Protein AF-A0A382ZY53-F1 (afdb_monomer)

Foldseek 3Di:
DDDPPPPDPPPDDQDEQELQPVVVFQGQFPVSVVNNLVVPHQEYEFEWDAALVLFIWGDADQFDPQQWPDGDGRNDHHPVRQQQIFRTVNSPPVSGNTGTGTPLVVCVSNQPRHQAYEYEYEDDPDLVSLLVSLVSCVVSVNQQRYEYEYCDVVSQVSNCVSPVRHHYYYD

pLDDT: mean 94.46, std 11.07, range [39.91, 98.88]

Structure (mmCIF, N/CA/C/O backbone):
data_AF-A0A382ZY53-F1
#
_entry.id   AF-A0A382ZY53-F1
#
loop_
_atom_site.group_PDB
_atom_site.id
_atom_site.type_symbol
_atom_site.label_atom_id
_atom_site.label_alt_id
_atom_site.label_comp_id
_atom_site.label_asym_id
_atom_site.label_entity_id
_atom_site.label_seq_id
_atom_site.pdbx_PDB_ins_code
_atom_site.Cartn_x
_atom_site.Cartn_y
_atom_site.Cartn_z
_atom_site.occupancy
_atom_site.B_iso_or_equiv
_atom_site.auth_seq_id
_atom_site.auth_comp_id
_atom_site.auth_asym_id
_atom_site.auth_atom_id
_atom_site.pdbx_PDB_model_num
ATOM 1 N N . MET A 1 1 ? -8.015 -4.273 29.782 1.00 44.03 1 MET A N 1
ATOM 2 C CA . MET A 1 1 ? -8.082 -5.745 29.674 1.00 44.03 1 MET A CA 1
ATOM 3 C C . MET A 1 1 ? -8.615 -6.034 28.279 1.00 44.03 1 MET A C 1
ATOM 5 O O . MET A 1 1 ? -9.762 -5.700 28.025 1.00 44.03 1 MET A O 1
ATOM 9 N N . ILE A 1 2 ? -7.767 -6.473 27.346 1.00 43.59 2 ILE A N 1
ATOM 10 C CA . ILE A 1 2 ? -8.183 -6.743 25.961 1.00 43.59 2 ILE A CA 1
ATOM 11 C C . ILE A 1 2 ? -8.931 -8.075 25.995 1.00 43.59 2 ILE A C 1
ATOM 13 O O . ILE A 1 2 ? -8.339 -9.093 26.350 1.00 43.59 2 ILE A O 1
ATOM 17 N N . GLN A 1 3 ? -10.237 -8.064 25.728 1.00 39.91 3 GLN A N 1
ATOM 18 C CA . GLN A 1 3 ? -10.959 -9.313 25.511 1.00 39.91 3 GLN A CA 1
ATOM 19 C C . GLN A 1 3 ? -10.512 -9.871 24.156 1.00 39.91 3 GLN A C 1
ATOM 21 O O . GLN A 1 3 ? -10.561 -9.131 23.173 1.00 39.91 3 GLN A O 1
ATOM 26 N N . PRO A 1 4 ? -10.047 -11.129 24.082 1.00 50.50 4 PRO A N 1
ATOM 27 C CA . PRO A 1 4 ? -9.757 -11.739 22.797 1.00 50.50 4 PRO A CA 1
ATOM 28 C C . PRO A 1 4 ? -11.052 -11.795 21.988 1.00 50.50 4 PRO A C 1
ATOM 30 O O . PRO A 1 4 ? -12.105 -12.161 22.521 1.00 50.50 4 PRO A O 1
ATOM 33 N N . LEU A 1 5 ? -10.970 -11.420 20.711 1.00 54.88 5 LEU A N 1
ATOM 34 C CA . LEU A 1 5 ? -12.057 -11.629 19.766 1.00 54.88 5 LEU A CA 1
ATOM 35 C C . LEU A 1 5 ? -12.346 -13.138 19.749 1.00 54.88 5 LEU A C 1
ATOM 37 O O . LEU A 1 5 ? -11.478 -13.937 19.393 1.00 54.88 5 LEU A O 1
ATOM 41 N N . LYS A 1 6 ? -13.532 -13.554 20.199 1.00 51.75 6 LYS A N 1
ATOM 42 C CA . LYS A 1 6 ? -13.998 -14.921 19.965 1.00 51.75 6 LYS A CA 1
ATOM 43 C C . LYS A 1 6 ? -14.456 -14.965 18.515 1.00 51.75 6 LYS A C 1
ATOM 45 O O . LYS A 1 6 ? -15.581 -14.569 18.245 1.00 51.75 6 LYS A O 1
ATOM 50 N N . ALA A 1 7 ? -13.576 -15.380 17.608 1.00 55.59 7 ALA A N 1
ATOM 51 C CA . ALA A 1 7 ? -13.991 -15.712 16.253 1.00 55.59 7 ALA A CA 1
ATOM 52 C C . ALA A 1 7 ? -14.990 -16.874 16.346 1.00 55.59 7 ALA A C 1
ATOM 54 O O . ALA A 1 7 ? -14.652 -17.947 16.860 1.00 55.59 7 ALA A O 1
ATOM 55 N N . ASP A 1 8 ? -16.231 -16.631 15.939 1.00 58.62 8 ASP A N 1
ATOM 56 C CA . ASP A 1 8 ? -17.213 -17.684 15.756 1.00 58.62 8 ASP A CA 1
ATOM 57 C C . ASP A 1 8 ? -16.864 -18.380 14.438 1.00 58.62 8 ASP A C 1
ATOM 59 O O . ASP A 1 8 ? -16.802 -17.751 13.390 1.00 58.62 8 ASP A O 1
ATOM 63 N N . LEU A 1 9 ? -16.590 -19.685 14.468 1.00 60.81 9 LEU A N 1
ATOM 64 C CA . LEU A 1 9 ? -16.254 -20.443 13.254 1.00 60.81 9 LEU A CA 1
ATOM 65 C C . LEU A 1 9 ? -17.452 -20.595 12.293 1.00 60.81 9 LEU A C 1
ATOM 67 O O . LEU A 1 9 ? -17.307 -21.216 11.241 1.00 60.81 9 LEU A O 1
ATOM 71 N N . SER A 1 10 ? -18.631 -20.084 12.666 1.00 68.25 10 SER A N 1
ATOM 72 C CA . SER A 1 10 ? -19.779 -19.914 11.774 1.00 68.25 10 SER A CA 1
ATOM 73 C C . SER A 1 10 ? -19.796 -18.576 11.029 1.00 68.25 10 SER A C 1
ATOM 75 O O . SER A 1 10 ? -20.577 -18.441 10.082 1.00 68.25 10 SER A O 1
ATOM 77 N N . ASP A 1 11 ? -18.924 -17.627 11.392 1.00 70.88 11 ASP A N 1
ATOM 78 C CA . ASP A 1 11 ? -18.711 -16.423 10.597 1.00 70.88 11 ASP A CA 1
ATOM 79 C C . ASP A 1 11 ? -18.166 -16.827 9.215 1.00 70.88 11 ASP A C 1
ATOM 81 O O . ASP A 1 11 ? -17.318 -17.725 9.108 1.00 70.88 11 ASP A O 1
ATOM 85 N N . PRO A 1 12 ? -18.660 -16.214 8.127 1.00 76.88 12 PRO A N 1
ATOM 86 C CA . PRO A 1 12 ? -18.160 -16.510 6.796 1.00 76.88 12 PRO A CA 1
ATOM 87 C C . PRO A 1 12 ? -16.653 -16.241 6.735 1.00 76.88 12 PRO A C 1
ATOM 89 O O . PRO A 1 12 ? -16.178 -15.195 7.171 1.00 76.88 12 PRO A O 1
ATOM 92 N N . ILE A 1 13 ? -15.906 -17.199 6.181 1.00 87.94 13 ILE A N 1
ATOM 93 C CA . ILE A 1 13 ? -14.467 -17.050 5.963 1.00 87.94 13 ILE A CA 1
ATOM 94 C C . ILE A 1 13 ? -14.255 -15.879 5.009 1.00 87.94 13 ILE A C 1
ATOM 96 O O . ILE A 1 13 ? -14.734 -15.897 3.873 1.00 87.94 13 ILE A O 1
ATOM 100 N N . GLU A 1 14 ? -13.510 -14.881 5.467 1.00 91.50 14 GLU A N 1
ATOM 101 C CA . GLU A 1 14 ? -13.087 -13.785 4.614 1.00 91.50 14 GLU A CA 1
ATOM 102 C C . GLU A 1 14 ? -11.998 -14.266 3.649 1.00 91.50 14 GLU A C 1
ATOM 104 O O . GLU A 1 14 ? -10.988 -14.849 4.048 1.00 91.50 14 GLU A O 1
ATOM 109 N N . VAL A 1 15 ? -12.214 -14.023 2.357 1.00 95.00 15 VAL A N 1
ATOM 110 C CA . VAL A 1 15 ? -11.226 -14.276 1.307 1.00 95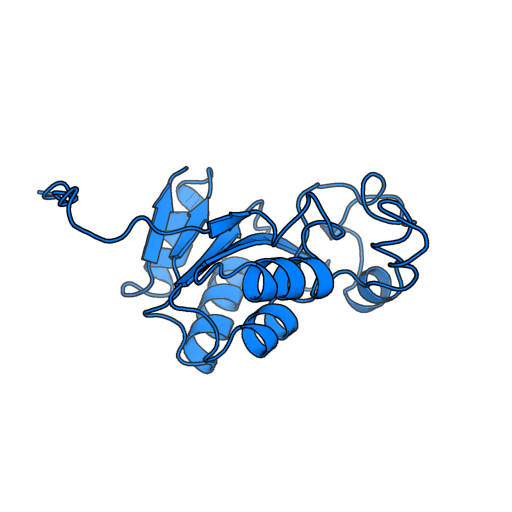.00 15 VAL A CA 1
ATOM 111 C C . VAL A 1 15 ? -10.626 -12.940 0.901 1.00 95.00 15 VAL A C 1
ATOM 113 O O . VAL A 1 15 ? -11.314 -12.092 0.327 1.00 95.00 15 VAL A O 1
ATOM 116 N N . ILE A 1 16 ? -9.339 -12.777 1.200 1.00 98.12 16 ILE A N 1
ATOM 117 C CA . ILE A 1 16 ? -8.587 -11.548 0.961 1.00 98.12 16 ILE A CA 1
ATOM 118 C C . ILE A 1 16 ? -7.721 -11.728 -0.287 1.00 98.12 16 ILE A C 1
ATOM 120 O O . ILE A 1 16 ? -6.896 -12.643 -0.356 1.00 98.12 16 ILE A O 1
ATOM 124 N N . GLY A 1 17 ? -7.883 -10.844 -1.269 1.00 98.31 17 GLY A N 1
ATOM 125 C CA . GLY A 1 17 ? -6.972 -10.749 -2.405 1.00 98.31 17 GLY A CA 1
ATOM 126 C C . GLY A 1 17 ? -5.628 -10.154 -1.984 1.00 98.31 17 GLY A C 1
ATOM 127 O O . GLY A 1 17 ? -5.496 -8.934 -1.964 1.00 98.31 17 GLY A O 1
ATOM 128 N N . HIS A 1 18 ? -4.651 -10.996 -1.634 1.00 98.56 18 HIS A N 1
ATOM 129 C CA . HIS A 1 18 ? -3.291 -10.583 -1.257 1.00 98.56 18 HIS A CA 1
ATOM 130 C C . HIS A 1 18 ? -2.552 -9.959 -2.444 1.00 98.56 18 HIS A C 1
ATOM 132 O O . HIS A 1 18 ? -2.300 -10.642 -3.437 1.00 98.56 18 HIS A O 1
ATOM 138 N N . ARG A 1 19 ? -2.206 -8.672 -2.341 1.00 98.62 19 ARG A N 1
ATOM 139 C CA . ARG A 1 19 ? -1.711 -7.814 -3.435 1.00 98.62 19 ARG A CA 1
ATOM 140 C C . ARG A 1 19 ? -2.637 -7.805 -4.654 1.00 98.62 19 ARG A C 1
ATOM 142 O O . ARG A 1 19 ? -2.170 -7.705 -5.798 1.00 98.62 19 ARG A O 1
ATOM 149 N N . GLY A 1 20 ? -3.941 -7.962 -4.420 1.00 98.62 20 GLY A N 1
ATOM 150 C CA . GLY A 1 20 ? -4.936 -8.310 -5.434 1.00 98.62 20 GLY A CA 1
ATOM 151 C C . GLY A 1 20 ? -4.971 -9.818 -5.718 1.00 98.62 20 GLY A C 1
ATOM 152 O O . GLY A 1 20 ? -5.241 -10.615 -4.825 1.00 98.62 20 GLY A O 1
ATOM 153 N N . TYR A 1 21 ? -4.747 -10.231 -6.966 1.00 98.44 21 TYR A N 1
ATOM 154 C CA . TYR A 1 21 ? -4.675 -11.633 -7.375 1.00 98.44 21 TYR A CA 1
ATOM 155 C C . TYR A 1 21 ? -3.390 -11.934 -8.178 1.00 98.44 21 TYR A C 1
ATOM 157 O O . TYR A 1 21 ? -3.434 -12.161 -9.392 1.00 98.44 21 TYR A O 1
ATOM 165 N N . PRO A 1 22 ? -2.230 -12.019 -7.497 1.00 97.50 22 PRO A N 1
ATOM 166 C CA . PRO A 1 22 ? -0.907 -12.104 -8.117 1.00 97.50 22 PRO A CA 1
ATOM 167 C C . PRO A 1 22 ? -0.648 -13.410 -8.876 1.00 97.50 22 PRO A C 1
ATOM 169 O O . PRO A 1 22 ? 0.367 -13.546 -9.547 1.00 97.50 22 PRO A O 1
ATOM 172 N N . ALA A 1 23 ? -1.544 -14.395 -8.773 1.00 97.69 23 ALA A N 1
ATOM 173 C CA . ALA A 1 23 ? -1.453 -15.616 -9.565 1.00 97.69 23 ALA A CA 1
ATOM 174 C C . ALA A 1 23 ? -1.871 -15.407 -11.032 1.00 97.69 23 ALA A C 1
ATOM 176 O O . ALA A 1 23 ? -1.522 -16.236 -11.869 1.00 97.69 23 ALA A O 1
ATOM 177 N N . ILE A 1 24 ? -2.630 -14.345 -11.342 1.00 97.94 24 ILE A N 1
ATOM 178 C CA . ILE A 1 24 ? -3.183 -14.107 -12.689 1.00 97.94 24 ILE A CA 1
ATOM 179 C C . ILE A 1 24 ? -2.973 -12.685 -13.227 1.00 97.94 24 ILE A C 1
ATOM 181 O O . ILE A 1 24 ? -3.207 -12.457 -14.410 1.00 97.94 24 ILE A O 1
ATOM 185 N N . ALA A 1 25 ? -2.532 -11.744 -12.394 1.00 98.69 25 ALA A N 1
ATOM 186 C CA . ALA A 1 25 ? -2.253 -10.360 -12.768 1.00 98.69 25 ALA A CA 1
ATOM 187 C C . ALA A 1 25 ? -1.049 -9.822 -11.965 1.00 98.69 25 ALA A C 1
ATOM 189 O O . ALA A 1 25 ? -0.763 -10.351 -10.891 1.00 98.69 25 ALA A O 1
ATOM 190 N N . PRO A 1 26 ? -0.330 -8.790 -12.445 1.00 98.81 26 PRO A N 1
ATOM 191 C CA . PRO A 1 26 ? 0.853 -8.262 -11.763 1.00 98.81 26 PRO A CA 1
ATOM 192 C C . PRO A 1 26 ? 0.507 -7.691 -10.384 1.00 98.81 26 PRO A C 1
ATOM 194 O O . PRO A 1 26 ? -0.358 -6.826 -10.266 1.00 98.81 26 PRO A O 1
ATOM 197 N N . GLU A 1 27 ? 1.188 -8.156 -9.336 1.00 98.81 27 GLU A N 1
ATOM 198 C CA . GLU A 1 27 ? 0.920 -7.762 -7.945 1.00 98.81 27 GLU A CA 1
ATOM 199 C C . GLU A 1 27 ? 0.881 -6.235 -7.734 1.00 98.81 27 GLU A C 1
ATOM 201 O O . GLU A 1 27 ? 1.606 -5.494 -8.396 1.00 98.81 27 GLU A O 1
ATOM 206 N N . ASN A 1 28 ? 0.064 -5.764 -6.781 1.00 98.75 28 ASN A N 1
ATOM 207 C CA . ASN A 1 28 ? -0.037 -4.342 -6.406 1.00 98.75 28 ASN A CA 1
ATOM 208 C C . ASN A 1 28 ? -0.440 -3.386 -7.555 1.00 98.75 28 ASN A C 1
ATOM 210 O O . ASN A 1 28 ? -0.238 -2.179 -7.458 1.00 98.75 28 ASN A O 1
ATOM 214 N N . THR A 1 29 ? -1.055 -3.895 -8.627 1.00 98.88 29 THR A N 1
ATOM 215 C CA . THR A 1 29 ? -1.643 -3.087 -9.712 1.00 98.88 29 THR A CA 1
ATOM 216 C C . THR A 1 29 ? -3.165 -3.006 -9.604 1.00 98.88 29 THR A C 1
ATOM 218 O O . THR A 1 29 ? -3.804 -3.844 -8.960 1.00 98.88 29 THR A O 1
ATOM 221 N N . LEU A 1 30 ? -3.778 -2.034 -10.289 1.00 98.81 30 LEU A N 1
ATOM 222 C CA . LEU A 1 30 ? -5.240 -1.971 -10.392 1.00 98.81 30 LEU A CA 1
ATOM 223 C C . LEU A 1 30 ? -5.804 -3.205 -11.111 1.00 98.81 30 LEU A C 1
ATOM 225 O O . LEU A 1 30 ? -6.849 -3.708 -10.704 1.00 98.81 30 LEU A O 1
ATOM 229 N N . ALA A 1 31 ? -5.092 -3.743 -12.110 1.00 98.81 31 ALA A N 1
ATOM 230 C CA . ALA A 1 31 ? -5.466 -4.991 -12.774 1.00 98.81 31 ALA A CA 1
ATOM 231 C C . ALA A 1 31 ? -5.520 -6.181 -11.804 1.00 98.81 31 ALA A C 1
ATOM 233 O O . ALA A 1 31 ? -6.455 -6.978 -11.856 1.00 98.81 31 ALA A O 1
ATOM 234 N N . SER A 1 32 ? -4.559 -6.286 -10.883 1.00 98.88 32 SER A N 1
ATOM 235 C CA . SER A 1 32 ? -4.551 -7.345 -9.868 1.00 98.88 32 SER A CA 1
ATOM 236 C C . SER A 1 32 ? -5.677 -7.197 -8.849 1.00 98.88 32 SER A C 1
ATOM 238 O O . SER A 1 32 ? -6.297 -8.193 -8.468 1.00 98.88 32 SER A O 1
ATOM 240 N N . ILE A 1 33 ? -6.005 -5.966 -8.452 1.00 98.81 33 ILE A N 1
ATOM 241 C CA . ILE A 1 33 ? -7.176 -5.701 -7.608 1.00 98.81 33 ILE A CA 1
ATOM 242 C C . ILE A 1 33 ? -8.460 -6.114 -8.340 1.00 98.81 33 ILE A C 1
ATOM 244 O O . ILE A 1 33 ? -9.258 -6.876 -7.799 1.00 98.81 33 ILE A O 1
ATOM 248 N N . GLU A 1 34 ? -8.644 -5.677 -9.587 1.00 98.69 34 GLU A N 1
ATOM 249 C CA . GLU A 1 34 ? -9.822 -6.004 -10.400 1.00 98.69 34 GLU A CA 1
ATOM 250 C C . GLU A 1 34 ? -9.977 -7.521 -10.608 1.00 98.69 34 GLU A C 1
ATOM 252 O O . GLU A 1 34 ? -11.084 -8.066 -10.532 1.00 98.69 34 GLU A O 1
ATOM 257 N N . ALA A 1 35 ? -8.859 -8.221 -10.802 1.00 98.56 35 ALA A N 1
ATOM 258 C CA . ALA A 1 35 ? -8.811 -9.671 -10.910 1.00 98.56 35 ALA A CA 1
ATOM 259 C C . ALA A 1 35 ? -9.290 -10.371 -9.624 1.00 98.56 35 ALA A C 1
ATOM 261 O O . ALA A 1 35 ? -10.059 -11.331 -9.704 1.00 98.56 35 ALA A O 1
ATOM 262 N N . ALA A 1 36 ? -8.905 -9.875 -8.442 1.00 98.56 36 ALA A N 1
ATOM 263 C CA . ALA A 1 36 ? -9.381 -10.408 -7.163 1.00 98.56 36 ALA A CA 1
ATOM 264 C C . ALA A 1 36 ? -10.896 -10.228 -6.990 1.00 98.56 36 ALA A C 1
ATOM 266 O O . ALA A 1 36 ? -11.595 -11.176 -6.624 1.00 98.56 36 ALA A O 1
ATOM 267 N N . LEU A 1 37 ? -11.417 -9.040 -7.315 1.00 98.25 37 LEU A N 1
ATOM 268 C CA . LEU A 1 37 ? -12.855 -8.756 -7.251 1.00 98.25 37 LEU A CA 1
ATOM 269 C C . LEU A 1 37 ? -13.644 -9.646 -8.218 1.00 98.25 37 LEU A C 1
ATOM 271 O O . LEU A 1 37 ? -14.678 -10.204 -7.855 1.00 98.25 37 LEU A O 1
ATOM 275 N N . THR A 1 38 ? -13.125 -9.837 -9.433 1.00 98.06 38 THR A N 1
ATOM 276 C CA . THR A 1 38 ? -13.722 -10.722 -10.446 1.00 98.06 38 THR A CA 1
ATOM 277 C C . THR A 1 38 ? -13.751 -12.181 -9.981 1.00 98.06 38 THR A C 1
ATOM 279 O O . THR A 1 38 ? -14.709 -12.900 -10.262 1.00 98.06 38 THR A O 1
ATOM 282 N N . ALA A 1 39 ? -12.738 -12.614 -9.225 1.00 97.31 39 ALA A N 1
ATOM 283 C CA . ALA A 1 39 ? -12.679 -13.941 -8.615 1.00 97.31 39 ALA A CA 1
ATOM 284 C C . ALA A 1 39 ? -13.592 -14.101 -7.379 1.00 97.31 39 ALA A C 1
ATOM 286 O O . ALA A 1 39 ? -13.695 -15.201 -6.835 1.00 97.31 39 ALA A O 1
ATOM 287 N N . GLY A 1 40 ? -14.275 -13.034 -6.950 1.00 96.31 40 GLY A N 1
ATOM 288 C CA . GLY A 1 40 ? -15.237 -13.047 -5.849 1.00 96.31 40 GLY A CA 1
ATOM 289 C C . GLY A 1 40 ? -14.665 -12.658 -4.486 1.00 96.31 40 GLY A C 1
ATOM 290 O O . GLY A 1 40 ? -15.383 -12.769 -3.491 1.00 96.31 40 GLY A O 1
ATOM 291 N N . ALA A 1 41 ? -13.412 -12.195 -4.413 1.00 96.75 41 ALA A N 1
ATOM 292 C CA . ALA A 1 41 ? -12.878 -11.634 -3.177 1.00 96.75 41 ALA A CA 1
ATOM 293 C C . ALA A 1 41 ? -13.660 -10.367 -2.801 1.00 96.75 41 ALA A C 1
ATOM 295 O O . ALA A 1 41 ? -13.893 -9.491 -3.636 1.00 96.75 41 ALA A O 1
ATOM 296 N N . ARG A 1 42 ? -14.065 -10.276 -1.531 1.00 96.19 42 ARG A N 1
ATOM 297 C CA . ARG A 1 42 ? -14.739 -9.094 -0.965 1.00 96.19 42 ARG A CA 1
ATOM 298 C C . ARG A 1 42 ? -13.834 -8.305 -0.027 1.00 96.19 42 ARG A C 1
ATOM 300 O O . ARG A 1 42 ? -14.253 -7.271 0.474 1.00 96.19 42 ARG A O 1
ATOM 307 N N . ALA A 1 43 ? -12.599 -8.756 0.157 1.00 98.12 43 ALA A N 1
ATOM 308 C CA . ALA A 1 43 ? -11.541 -8.005 0.799 1.00 98.12 43 ALA A CA 1
ATOM 309 C C . ALA A 1 43 ? -10.286 -8.028 -0.072 1.00 98.12 43 ALA A C 1
ATOM 311 O O . ALA A 1 43 ? -10.035 -8.997 -0.795 1.00 98.12 43 ALA A O 1
ATOM 312 N N . VAL A 1 44 ? -9.496 -6.960 -0.017 1.00 98.69 44 VAL A N 1
ATOM 313 C CA . VAL A 1 44 ? -8.247 -6.843 -0.781 1.00 98.69 44 VAL A CA 1
ATOM 314 C C . VAL A 1 44 ? -7.154 -6.299 0.125 1.00 98.69 44 VAL A C 1
ATOM 316 O O . VAL A 1 44 ? -7.377 -5.361 0.890 1.00 98.69 44 VAL A O 1
ATOM 319 N N . GLU A 1 45 ? -5.978 -6.898 0.019 1.00 98.75 45 GLU A N 1
ATOM 320 C CA . GLU A 1 45 ? -4.746 -6.451 0.653 1.00 98.75 45 GLU A CA 1
ATOM 321 C C . GLU A 1 45 ? -3.802 -5.909 -0.428 1.00 98.75 45 GLU A C 1
ATOM 323 O O . GLU A 1 45 ? -3.829 -6.354 -1.581 1.00 98.75 45 GLU A O 1
ATOM 328 N N . PHE A 1 46 ? -3.021 -4.895 -0.071 1.00 98.81 46 PHE A N 1
ATOM 329 C CA . PHE A 1 46 ? -1.922 -4.395 -0.890 1.00 98.81 46 PHE A CA 1
ATOM 330 C C . PHE A 1 46 ? -0.901 -3.651 -0.033 1.00 98.81 46 PHE A C 1
ATOM 332 O O . PHE A 1 46 ? -1.219 -3.067 1.007 1.00 98.81 46 PHE A O 1
ATOM 339 N N . ASP A 1 47 ? 0.316 -3.582 -0.553 1.00 98.75 47 ASP A N 1
ATOM 340 C CA . ASP A 1 47 ? 1.458 -3.004 0.136 1.00 98.75 47 ASP A CA 1
ATOM 341 C C . ASP A 1 47 ? 1.555 -1.495 -0.108 1.00 98.75 47 ASP A C 1
ATOM 343 O O . ASP A 1 47 ? 1.530 -1.037 -1.248 1.00 98.75 47 ASP A O 1
ATOM 347 N N . LEU A 1 48 ? 1.732 -0.707 0.949 1.00 98.38 48 LEU A N 1
ATOM 348 C CA . LEU A 1 48 ? 1.969 0.729 0.890 1.00 98.38 48 LEU A CA 1
ATOM 349 C C . LEU A 1 48 ? 3.449 1.072 1.075 1.00 98.38 48 LEU A C 1
ATOM 351 O O . LEU A 1 48 ? 4.053 0.820 2.124 1.00 98.38 48 LEU A O 1
ATOM 355 N N . GLN A 1 49 ? 3.977 1.779 0.079 1.00 97.25 49 GLN A N 1
ATOM 356 C CA . GLN A 1 49 ? 5.224 2.541 0.132 1.00 97.25 49 GLN A CA 1
ATOM 357 C C . GLN A 1 49 ? 4.958 4.015 -0.194 1.00 97.25 49 GLN A C 1
ATOM 359 O O . GLN A 1 49 ? 3.834 4.415 -0.502 1.00 97.25 49 GLN A O 1
ATOM 364 N N . PHE A 1 50 ? 5.991 4.854 -0.109 1.00 97.38 50 PHE A N 1
ATOM 365 C CA . PHE A 1 50 ? 5.867 6.296 -0.305 1.00 97.38 50 PHE A CA 1
ATOM 366 C C . PHE A 1 50 ? 6.880 6.798 -1.329 1.00 97.38 50 PHE A C 1
ATOM 368 O O . PHE A 1 50 ? 8.085 6.627 -1.160 1.00 97.38 50 PHE A O 1
ATOM 375 N N . ALA A 1 51 ? 6.386 7.501 -2.349 1.00 96.31 51 ALA A N 1
ATOM 376 C CA . ALA A 1 51 ? 7.229 8.252 -3.274 1.00 96.31 51 ALA A CA 1
ATOM 377 C C . ALA A 1 51 ? 8.023 9.346 -2.535 1.00 96.31 51 ALA A C 1
ATOM 379 O O . ALA A 1 51 ? 7.658 9.753 -1.428 1.00 96.31 51 ALA A O 1
ATOM 380 N N . LEU A 1 52 ? 9.030 9.937 -3.183 1.00 94.88 52 LEU A N 1
ATOM 381 C CA . LEU A 1 52 ? 9.883 10.997 -2.624 1.00 94.88 52 LEU A CA 1
ATOM 382 C C . LEU A 1 52 ? 9.089 12.160 -1.995 1.00 94.88 52 LEU A C 1
ATOM 384 O O . LEU A 1 52 ? 9.455 12.680 -0.940 1.00 94.88 52 LEU A O 1
ATOM 388 N N . CYS A 1 53 ? 7.949 12.541 -2.574 1.00 92.12 53 CYS A N 1
ATOM 389 C CA . CYS A 1 53 ? 7.091 13.605 -2.039 1.00 92.12 53 CYS A CA 1
ATOM 390 C C . CYS A 1 53 ? 6.206 13.182 -0.848 1.00 92.12 53 CYS A C 1
ATOM 392 O O . CYS A 1 53 ? 5.602 14.041 -0.212 1.00 92.12 53 CYS A O 1
ATOM 394 N N . GLY A 1 54 ? 6.138 11.890 -0.516 1.00 94.00 54 GLY A N 1
ATOM 395 C CA . GLY A 1 54 ? 5.222 11.322 0.482 1.00 94.00 54 GLY A CA 1
ATOM 396 C C . GLY A 1 54 ? 3.862 10.921 -0.037 1.00 94.00 54 GLY A C 1
ATOM 397 O O . GLY A 1 54 ? 2.979 10.623 0.755 1.00 94.00 54 GLY A O 1
ATOM 398 N N . THR A 1 55 ? 3.681 10.871 -1.356 1.00 96.75 55 THR A N 1
ATOM 399 C CA . THR A 1 55 ? 2.465 10.265 -1.895 1.00 96.75 55 THR A CA 1
ATOM 400 C C . THR A 1 55 ? 2.517 8.748 -1.685 1.00 96.75 55 THR A C 1
ATOM 402 O O . THR A 1 55 ? 3.488 8.137 -2.141 1.00 96.75 55 THR A O 1
ATOM 405 N N . PRO A 1 56 ? 1.518 8.148 -1.011 1.00 98.12 56 PRO A N 1
ATOM 406 C CA . PRO A 1 56 ? 1.428 6.704 -0.852 1.00 98.12 56 PRO A CA 1
ATOM 407 C C . PRO A 1 56 ? 1.109 6.028 -2.188 1.00 98.12 56 PRO A C 1
ATOM 409 O O . PRO A 1 56 ? 0.231 6.479 -2.932 1.00 98.12 56 PRO A O 1
ATOM 412 N N . ILE A 1 57 ? 1.816 4.942 -2.464 1.00 98.50 57 ILE A N 1
ATOM 413 C CA . ILE A 1 57 ? 1.707 4.121 -3.671 1.00 98.50 57 ILE A CA 1
ATOM 414 C C . ILE A 1 57 ? 1.576 2.649 -3.290 1.00 98.50 57 ILE A C 1
ATOM 416 O O . ILE A 1 57 ? 1.985 2.262 -2.194 1.00 98.50 57 ILE A O 1
ATOM 420 N N . LEU A 1 58 ? 1.041 1.848 -4.206 1.00 98.69 58 LEU A N 1
ATOM 421 C CA . LEU A 1 58 ? 0.971 0.402 -4.062 1.00 98.69 58 LEU A CA 1
ATOM 422 C C . LEU A 1 58 ? 2.272 -0.224 -4.563 1.00 98.69 58 LEU A C 1
ATOM 424 O O . LEU A 1 58 ? 2.529 -0.244 -5.766 1.00 98.69 58 LEU A O 1
ATOM 428 N N . PHE A 1 59 ? 3.118 -0.690 -3.647 1.00 98.56 59 PHE A N 1
ATOM 429 C CA . PHE A 1 59 ? 4.394 -1.315 -3.986 1.00 98.56 59 PHE A CA 1
ATOM 430 C C . PHE A 1 59 ? 4.967 -2.083 -2.790 1.00 98.56 59 PHE A C 1
ATOM 432 O O . PHE A 1 59 ? 4.893 -1.602 -1.662 1.00 98.56 59 PHE A O 1
ATOM 439 N N . HIS A 1 60 ? 5.568 -3.252 -3.026 1.00 98.25 60 HIS A N 1
ATOM 440 C CA . HIS A 1 60 ? 6.084 -4.104 -1.946 1.00 98.25 60 HIS A CA 1
ATOM 441 C C . HIS A 1 60 ? 7.550 -3.815 -1.588 1.00 98.25 60 HIS A C 1
ATOM 443 O O . HIS A 1 60 ? 7.885 -3.596 -0.423 1.00 98.25 60 HIS A O 1
ATOM 449 N N . ASP A 1 61 ? 8.435 -3.865 -2.585 1.00 97.50 61 ASP A N 1
ATOM 450 C CA . ASP A 1 61 ? 9.884 -3.876 -2.374 1.00 97.50 61 ASP A CA 1
ATOM 451 C C . ASP A 1 61 ? 10.457 -2.470 -2.184 1.00 97.50 61 ASP A C 1
ATOM 453 O O . ASP A 1 61 ? 9.910 -1.488 -2.673 1.00 97.50 61 ASP A O 1
ATOM 457 N N . ASP A 1 62 ? 11.622 -2.374 -1.542 1.00 96.75 62 ASP A N 1
ATOM 458 C CA . ASP A 1 62 ? 12.357 -1.106 -1.435 1.00 96.75 62 ASP A CA 1
ATOM 459 C C . ASP A 1 62 ? 12.941 -0.639 -2.779 1.00 96.75 62 ASP A C 1
ATOM 461 O O . ASP A 1 62 ? 13.174 0.557 -2.967 1.00 96.75 62 ASP A O 1
ATOM 465 N N . LEU A 1 63 ? 13.189 -1.574 -3.703 1.00 97.88 63 LEU A N 1
ATOM 466 C CA . LEU A 1 63 ? 13.782 -1.318 -5.012 1.00 97.88 63 LEU A CA 1
ATOM 467 C C . LEU A 1 63 ? 12.833 -1.726 -6.150 1.00 97.88 63 LEU A C 1
ATOM 469 O O . LEU A 1 63 ? 12.022 -2.639 -6.003 1.00 97.88 63 LEU A O 1
ATOM 473 N N . LEU A 1 64 ? 12.942 -1.046 -7.289 1.00 98.31 64 LEU A N 1
ATOM 474 C CA . LEU A 1 64 ? 11.983 -1.116 -8.397 1.00 98.31 64 LEU A CA 1
ATOM 475 C C . LEU A 1 64 ? 12.114 -2.350 -9.310 1.00 98.31 64 LEU A C 1
ATOM 477 O O . LEU A 1 64 ? 11.191 -2.655 -10.064 1.00 98.31 64 LEU A O 1
ATOM 481 N N . GLU A 1 65 ? 13.244 -3.048 -9.287 1.00 98.25 65 GLU A N 1
ATOM 482 C CA . GLU A 1 65 ? 13.693 -3.911 -10.386 1.00 98.25 65 GLU A CA 1
ATOM 483 C C . GLU A 1 65 ? 12.899 -5.213 -10.520 1.00 98.25 65 GLU A C 1
ATOM 485 O O . GLU A 1 65 ? 12.852 -5.786 -11.606 1.00 98.25 65 GLU A O 1
ATOM 490 N N . ARG A 1 66 ? 12.302 -5.723 -9.433 1.00 98.50 66 ARG A N 1
ATOM 491 C CA . ARG A 1 66 ? 11.599 -7.015 -9.486 1.00 98.50 66 ARG A CA 1
ATOM 492 C C . ARG A 1 66 ? 10.302 -6.928 -10.286 1.00 98.50 66 ARG A C 1
ATOM 494 O O . ARG A 1 66 ? 9.984 -7.859 -11.019 1.00 98.50 66 ARG A O 1
ATOM 501 N N . THR A 1 67 ? 9.547 -5.848 -10.108 1.00 98.62 67 THR A N 1
ATOM 502 C CA . THR A 1 67 ? 8.170 -5.721 -10.612 1.00 98.62 67 THR A CA 1
ATOM 503 C C . THR A 1 67 ? 7.987 -4.542 -11.552 1.00 98.62 67 THR A C 1
ATOM 505 O O . THR A 1 67 ? 6.857 -4.186 -11.876 1.00 98.62 67 THR A O 1
ATOM 508 N N . THR A 1 68 ? 9.073 -3.911 -11.998 1.00 98.69 68 THR A N 1
ATOM 509 C CA . THR A 1 68 ? 8.995 -2.813 -12.960 1.00 98.69 68 THR A CA 1
ATOM 510 C C . THR A 1 68 ? 10.178 -2.808 -13.920 1.00 98.69 68 THR A C 1
ATOM 512 O O . THR A 1 68 ? 11.149 -3.541 -13.751 1.00 98.69 68 THR A O 1
ATOM 515 N N . ASN A 1 69 ? 10.125 -1.937 -14.925 1.00 98.38 69 ASN A N 1
ATOM 516 C CA . ASN A 1 69 ? 11.276 -1.601 -15.766 1.00 98.38 69 ASN A CA 1
ATOM 517 C C . ASN A 1 69 ? 12.173 -0.478 -15.192 1.00 98.38 69 ASN A C 1
ATOM 519 O O . ASN A 1 69 ? 13.051 0.022 -15.899 1.00 98.38 69 ASN A O 1
ATOM 523 N N . GLY A 1 70 ? 11.932 -0.043 -13.953 1.00 97.75 70 GLY A N 1
ATOM 524 C CA . GLY A 1 70 ? 12.731 0.955 -13.247 1.00 97.75 70 GLY A CA 1
ATOM 525 C C . GLY A 1 70 ? 13.918 0.353 -12.492 1.00 97.75 70 GLY A C 1
ATOM 526 O O . GLY A 1 70 ? 14.025 -0.858 -12.321 1.00 97.75 70 GLY A O 1
ATOM 527 N N . VAL A 1 71 ? 14.817 1.225 -12.029 1.00 97.56 71 VAL A N 1
ATOM 528 C CA . VAL A 1 71 ? 16.000 0.864 -11.232 1.00 97.56 71 VAL A CA 1
ATOM 529 C C . VAL A 1 71 ? 16.167 1.876 -10.104 1.00 97.56 71 VAL A C 1
ATOM 531 O O . VAL A 1 71 ? 16.021 3.082 -10.324 1.00 97.56 71 VAL A O 1
ATOM 534 N N . GLY A 1 72 ? 16.527 1.389 -8.921 1.00 97.31 72 GLY A N 1
ATOM 535 C CA . GLY A 1 72 ? 16.788 2.192 -7.735 1.00 97.31 72 GLY A CA 1
ATOM 536 C C . GLY A 1 72 ? 15.653 2.176 -6.709 1.00 97.31 72 GLY A C 1
ATOM 537 O O . GLY A 1 72 ? 14.653 1.475 -6.879 1.00 97.31 72 GLY A O 1
ATOM 538 N N . PRO A 1 73 ? 15.828 2.931 -5.611 1.00 97.06 73 PRO A N 1
ATOM 539 C CA . PRO A 1 73 ? 14.899 2.916 -4.496 1.00 97.06 73 PRO A CA 1
ATOM 540 C C . PRO A 1 73 ? 13.612 3.684 -4.805 1.00 97.06 73 PRO A C 1
ATOM 542 O O . PRO A 1 73 ? 13.643 4.769 -5.394 1.00 97.06 73 PRO A O 1
ATOM 545 N N . VAL A 1 74 ? 12.486 3.147 -4.337 1.00 95.69 74 VAL A N 1
ATOM 546 C CA . VAL A 1 74 ? 11.154 3.757 -4.493 1.00 95.69 74 VAL A CA 1
ATOM 547 C C . VAL A 1 74 ? 11.100 5.154 -3.866 1.00 95.69 74 VAL A C 1
ATOM 549 O O . VAL A 1 74 ? 1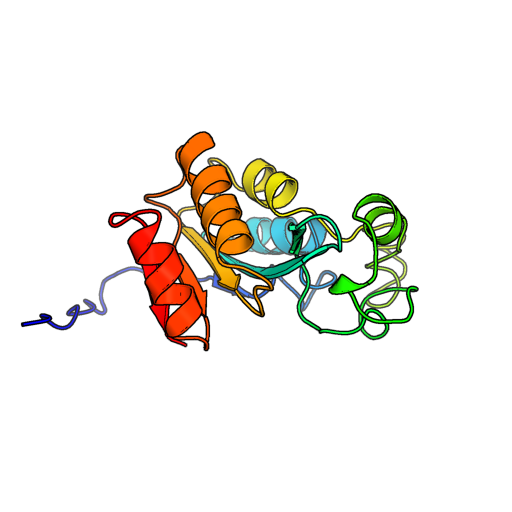0.605 6.104 -4.478 1.00 95.69 74 VAL A O 1
ATOM 552 N N . ASP A 1 75 ? 11.663 5.306 -2.665 1.00 93.56 75 ASP A N 1
ATOM 553 C CA . ASP A 1 75 ? 11.655 6.565 -1.910 1.00 93.56 75 ASP A CA 1
ATOM 554 C C . ASP A 1 75 ? 12.570 7.655 -2.502 1.00 93.56 75 ASP A C 1
ATOM 556 O O . ASP A 1 75 ? 12.486 8.820 -2.100 1.00 93.56 75 ASP A O 1
ATOM 560 N N . GLY A 1 76 ? 13.386 7.302 -3.502 1.00 94.12 76 GLY A N 1
ATOM 561 C CA . GLY A 1 76 ? 14.233 8.211 -4.268 1.00 94.12 76 GLY A CA 1
ATOM 562 C C . GLY A 1 76 ? 13.563 8.822 -5.503 1.00 94.12 76 GLY A C 1
ATOM 563 O O . GLY A 1 76 ? 14.155 9.707 -6.123 1.00 94.12 76 GLY A O 1
ATOM 564 N N . MET A 1 77 ? 12.349 8.392 -5.870 1.00 96.25 77 MET A N 1
ATOM 565 C CA . MET A 1 77 ? 11.660 8.829 -7.092 1.00 96.25 77 MET A CA 1
ATOM 566 C C . MET A 1 77 ? 10.393 9.645 -6.821 1.00 96.25 77 MET A C 1
ATOM 568 O O . MET A 1 77 ? 9.651 9.404 -5.867 1.00 96.25 77 MET A O 1
ATOM 572 N N . THR A 1 78 ? 10.106 10.625 -7.682 1.00 96.38 78 THR A N 1
ATOM 573 C CA . THR A 1 78 ? 8.827 11.349 -7.637 1.00 96.38 78 THR A CA 1
ATOM 574 C C . THR A 1 78 ? 7.678 10.456 -8.095 1.00 96.38 78 THR A C 1
ATOM 576 O O . THR A 1 78 ? 7.872 9.508 -8.854 1.00 96.38 78 THR A O 1
ATOM 579 N N . LEU A 1 79 ? 6.449 10.799 -7.700 1.00 94.75 79 LEU A N 1
ATOM 580 C CA . LEU A 1 79 ? 5.261 10.088 -8.177 1.00 94.75 79 LEU A CA 1
ATOM 581 C C . LEU A 1 79 ? 5.185 10.075 -9.712 1.00 94.75 79 LEU A C 1
ATOM 583 O O . LEU A 1 79 ? 4.881 9.044 -10.296 1.00 94.75 79 LEU A O 1
ATOM 587 N N . GLN A 1 80 ? 5.519 11.191 -10.369 1.00 96.31 80 GLN A N 1
ATOM 588 C CA . GLN A 1 80 ? 5.501 11.277 -11.831 1.00 96.31 80 GLN A CA 1
ATOM 589 C C . GLN A 1 80 ? 6.520 10.331 -12.475 1.00 96.31 80 GLN A C 1
ATOM 591 O O . GLN A 1 80 ? 6.238 9.767 -13.525 1.00 96.31 80 GLN A O 1
ATOM 596 N N . GLN A 1 81 ? 7.692 10.150 -11.860 1.00 97.56 81 GLN A N 1
ATOM 597 C CA . GLN A 1 81 ? 8.695 9.194 -12.334 1.00 97.56 81 GLN A CA 1
ATOM 598 C C . GLN A 1 81 ? 8.233 7.748 -12.131 1.00 97.56 81 GLN A C 1
ATOM 600 O O . GLN A 1 81 ? 8.404 6.927 -13.023 1.00 97.56 81 GLN A O 1
ATO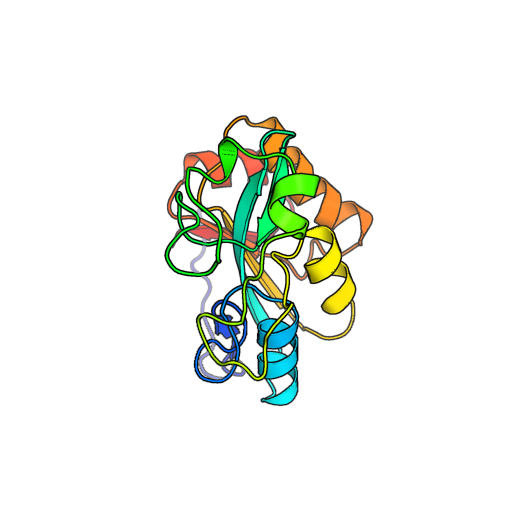M 605 N N . LEU A 1 82 ? 7.600 7.450 -10.995 1.00 97.75 82 LEU A N 1
ATOM 606 C CA . LEU A 1 82 ? 7.074 6.118 -10.690 1.00 97.75 82 LEU A CA 1
ATOM 607 C C . LEU A 1 82 ? 5.906 5.736 -11.613 1.00 97.75 82 LEU A C 1
ATOM 609 O O . LEU A 1 82 ? 5.858 4.625 -12.132 1.00 97.75 82 LEU A O 1
ATOM 613 N N . GLN A 1 83 ? 4.995 6.670 -11.890 1.00 95.31 83 GLN A N 1
ATOM 614 C CA . GLN A 1 83 ? 3.814 6.432 -12.728 1.00 95.31 83 GLN A CA 1
ATOM 615 C C . GLN A 1 83 ? 4.122 6.299 -14.227 1.00 95.31 83 GLN A C 1
ATOM 617 O O . GLN A 1 83 ? 3.239 5.908 -14.987 1.00 95.31 83 GLN A O 1
ATOM 622 N N . VAL A 1 84 ? 5.342 6.608 -14.687 1.00 97.44 84 VAL A N 1
ATOM 623 C CA . VAL A 1 84 ? 5.755 6.331 -16.078 1.00 97.44 84 VAL A CA 1
ATOM 624 C C . VAL A 1 84 ? 6.433 4.971 -16.247 1.00 97.44 84 VAL A C 1
ATOM 626 O O . VAL A 1 84 ? 6.684 4.573 -17.389 1.00 97.44 84 VAL A O 1
ATOM 629 N N . LEU A 1 85 ? 6.685 4.247 -15.155 1.00 98.50 85 LEU A N 1
ATOM 630 C CA . LEU A 1 85 ? 7.201 2.885 -15.210 1.00 98.50 85 LEU A CA 1
ATOM 631 C C . LEU A 1 85 ? 6.124 1.917 -15.709 1.00 98.50 85 LEU A C 1
ATOM 633 O O . LEU A 1 85 ? 4.922 2.189 -15.622 1.00 98.50 85 LEU A O 1
ATOM 637 N N . ASP A 1 86 ? 6.586 0.809 -16.274 1.00 98.69 86 ASP A N 1
ATOM 638 C CA . ASP A 1 86 ? 5.768 -0.354 -16.595 1.00 98.69 86 ASP A CA 1
ATOM 639 C C . ASP A 1 86 ? 5.892 -1.340 -15.433 1.00 98.69 86 ASP A C 1
ATOM 641 O O . ASP A 1 86 ? 6.999 -1.793 -15.140 1.00 98.69 86 ASP A O 1
ATOM 645 N N . ALA A 1 87 ? 4.771 -1.628 -14.777 1.00 98.69 87 ALA A N 1
ATOM 646 C CA . ALA A 1 87 ? 4.651 -2.524 -13.633 1.00 98.69 87 ALA A CA 1
ATOM 647 C C . ALA A 1 87 ? 3.959 -3.858 -13.980 1.00 98.69 87 ALA A C 1
ATOM 649 O O . ALA A 1 87 ? 3.550 -4.587 -13.076 1.00 98.69 87 ALA A O 1
ATOM 650 N N . GLY A 1 88 ? 3.804 -4.188 -15.270 1.00 98.62 88 GLY A N 1
ATOM 651 C CA . GLY A 1 88 ? 3.041 -5.362 -15.714 1.00 98.62 88 GLY A CA 1
ATOM 652 C C . GLY A 1 88 ? 3.765 -6.297 -16.677 1.00 98.62 88 GLY A C 1
ATOM 653 O O . GLY A 1 88 ? 3.582 -7.510 -16.595 1.00 98.62 88 GLY A O 1
ATOM 654 N N . THR A 1 89 ? 4.652 -5.782 -17.530 1.00 98.44 89 THR A N 1
ATOM 655 C CA . THR A 1 89 ? 5.370 -6.571 -18.546 1.00 98.44 89 THR A CA 1
ATOM 656 C C . THR A 1 89 ? 6.226 -7.684 -17.931 1.00 98.44 89 THR A C 1
ATOM 658 O O . THR A 1 89 ? 6.407 -8.731 -18.551 1.00 98.44 89 THR A O 1
ATOM 661 N N . TRP A 1 90 ? 6.732 -7.495 -16.706 1.00 98.38 90 TRP A N 1
ATOM 662 C CA . TRP A 1 90 ? 7.483 -8.527 -15.977 1.00 98.38 90 TRP A CA 1
ATOM 663 C C . TRP A 1 90 ? 6.634 -9.772 -15.670 1.00 98.38 90 TRP A C 1
ATOM 665 O O . TRP A 1 90 ? 7.180 -10.868 -15.556 1.00 98.38 90 TRP A O 1
ATOM 675 N N . PHE A 1 91 ? 5.314 -9.603 -15.540 1.00 98.56 91 PHE A N 1
ATOM 676 C CA . PHE A 1 91 ? 4.367 -10.680 -15.280 1.00 98.56 91 PHE A CA 1
ATOM 677 C C . PHE A 1 91 ? 3.938 -11.358 -16.587 1.00 98.56 91 PHE A C 1
ATOM 679 O O . PHE A 1 91 ? 4.028 -12.576 -16.727 1.00 98.56 91 PHE A O 1
ATOM 686 N N . SER A 1 92 ? 3.486 -10.564 -17.561 1.00 98.38 92 SER A N 1
ATOM 687 C CA . SER A 1 92 ? 3.137 -11.008 -18.915 1.00 98.38 92 SER A CA 1
ATOM 688 C C . SER A 1 92 ? 3.039 -9.798 -19.843 1.00 98.38 92 SER A C 1
ATOM 690 O O . SER A 1 92 ? 2.643 -8.711 -19.424 1.00 98.38 92 SER A O 1
ATOM 692 N N . SER A 1 93 ? 3.318 -9.991 -21.135 1.00 98.06 93 SER A N 1
ATOM 693 C CA . SER A 1 93 ? 3.155 -8.947 -22.156 1.00 98.06 93 SER A CA 1
ATOM 694 C C . SER A 1 93 ? 1.715 -8.441 -22.299 1.00 98.06 93 SER A C 1
ATOM 696 O O . SER A 1 93 ? 1.504 -7.366 -22.850 1.00 98.06 93 SER A O 1
ATOM 698 N N . GLU A 1 94 ? 0.722 -9.201 -21.827 1.00 98.38 94 GLU A N 1
ATOM 699 C CA . GLU A 1 94 ? -0.689 -8.787 -21.828 1.00 98.38 94 GLU A CA 1
ATOM 700 C C . GLU A 1 94 ? -0.968 -7.619 -20.870 1.00 98.38 94 GLU A C 1
ATOM 702 O O . GLU A 1 94 ? -1.901 -6.857 -21.103 1.00 98.38 94 GLU A O 1
ATOM 707 N N . PHE A 1 95 ? -0.134 -7.439 -19.840 1.00 98.56 95 PHE A N 1
ATOM 708 C CA . PHE A 1 95 ? -0.230 -6.339 -18.873 1.00 98.56 95 PHE A CA 1
ATOM 709 C C . PHE A 1 95 ? 0.750 -5.199 -19.176 1.00 98.56 95 PHE A C 1
ATOM 711 O O . PHE A 1 95 ? 1.060 -4.386 -18.304 1.00 98.56 95 PHE A O 1
ATOM 718 N N . ALA A 1 96 ? 1.274 -5.136 -20.403 1.00 98.31 96 ALA A N 1
ATOM 719 C CA . ALA A 1 96 ? 2.163 -4.056 -20.803 1.00 98.31 96 ALA A CA 1
ATOM 720 C C . ALA A 1 96 ? 1.483 -2.690 -20.620 1.00 98.31 96 ALA A C 1
ATOM 722 O O . ALA A 1 96 ? 0.366 -2.459 -21.086 1.00 98.31 96 ALA A O 1
ATOM 723 N N . GLY A 1 97 ? 2.183 -1.772 -19.956 1.00 97.56 97 GLY A N 1
ATOM 724 C CA . GLY A 1 97 ? 1.683 -0.438 -19.636 1.00 97.56 97 GLY A CA 1
ATOM 725 C C . GLY A 1 97 ? 0.896 -0.316 -18.329 1.00 97.56 97 GLY A C 1
ATOM 726 O O . GLY A 1 97 ? 0.547 0.816 -17.981 1.00 97.56 97 GLY A O 1
ATOM 727 N N . GLU A 1 98 ? 0.665 -1.405 -17.582 1.00 98.31 98 GLU A N 1
ATOM 728 C CA . GLU A 1 98 ? 0.212 -1.296 -16.188 1.00 98.31 98 GLU A CA 1
ATOM 729 C C . GLU A 1 98 ? 1.169 -0.395 -15.402 1.00 98.31 98 GLU A C 1
ATOM 731 O O . GLU A 1 98 ? 2.388 -0.429 -15.589 1.00 98.31 98 GLU A O 1
ATOM 736 N N . ARG A 1 99 ? 0.611 0.455 -14.542 1.00 98.25 99 ARG A N 1
ATOM 737 C CA . ARG A 1 99 ? 1.364 1.462 -13.783 1.00 98.25 99 ARG A CA 1
ATOM 738 C C . ARG A 1 99 ? 1.437 1.068 -12.319 1.00 98.25 99 ARG A C 1
ATOM 740 O O . ARG A 1 99 ? 0.576 0.343 -11.835 1.00 98.25 99 ARG A O 1
ATOM 747 N N . ILE A 1 100 ? 2.410 1.629 -11.603 1.00 98.62 100 ILE 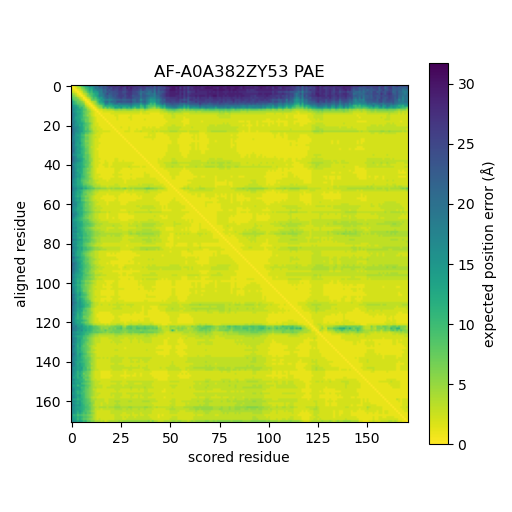A N 1
ATOM 748 C CA . ILE A 1 100 ? 2.391 1.645 -10.137 1.00 98.62 100 ILE A CA 1
ATOM 749 C C . ILE A 1 100 ? 1.222 2.543 -9.688 1.00 98.62 100 ILE A C 1
ATOM 751 O O . ILE A 1 100 ? 1.278 3.754 -9.939 1.00 98.62 100 ILE A O 1
ATOM 755 N N . PRO A 1 101 ? 0.171 2.006 -9.042 1.00 98.50 101 PRO A N 1
ATOM 756 C CA . PRO A 1 101 ? -0.964 2.810 -8.607 1.00 98.50 101 PRO A CA 1
ATOM 757 C C . PRO A 1 101 ? -0.609 3.673 -7.397 1.00 98.50 101 PRO A C 1
ATOM 759 O O . PRO A 1 101 ? 0.137 3.268 -6.504 1.00 98.50 101 PRO A O 1
ATOM 762 N N . SER A 1 102 ? -1.210 4.852 -7.308 1.00 98.44 102 SER A N 1
ATOM 763 C CA . SER A 1 102 ? -1.314 5.573 -6.044 1.00 98.44 102 SER A CA 1
ATOM 764 C C . SER A 1 102 ? -2.343 4.905 -5.128 1.00 98.44 102 SER A C 1
ATOM 766 O O . SER A 1 102 ? -3.307 4.283 -5.579 1.00 98.44 102 SER A O 1
ATOM 768 N N . PHE A 1 103 ? -2.196 5.101 -3.818 1.00 98.56 103 PHE A N 1
ATOM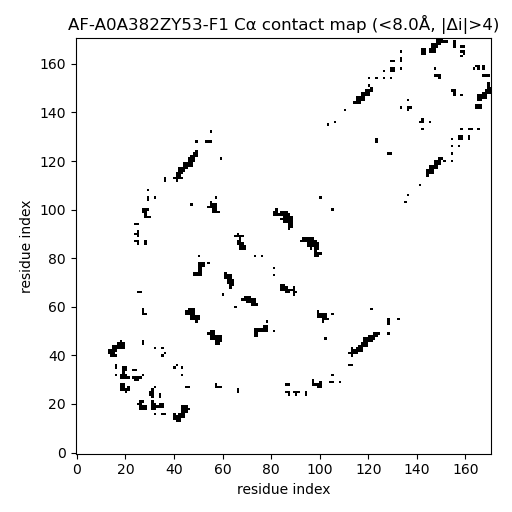 769 C CA . PHE A 1 103 ? -3.195 4.628 -2.856 1.00 98.56 103 PHE A CA 1
ATOM 770 C C . PHE A 1 103 ? -4.577 5.246 -3.108 1.00 98.56 103 PHE A C 1
ATOM 772 O O . PHE A 1 103 ? -5.599 4.590 -2.940 1.00 98.56 103 PHE A O 1
ATOM 779 N N . THR A 1 104 ? -4.613 6.497 -3.571 1.00 98.50 104 THR A N 1
ATOM 780 C CA . THR A 1 104 ? -5.847 7.175 -3.978 1.00 98.50 104 THR A CA 1
ATOM 781 C C . THR A 1 104 ? -6.586 6.412 -5.078 1.00 98.50 104 THR A C 1
ATOM 783 O O . THR A 1 104 ? -7.782 6.172 -4.929 1.00 98.50 104 THR A O 1
ATOM 786 N N . GLU A 1 105 ? -5.886 6.003 -6.140 1.00 98.62 105 GLU A N 1
ATOM 787 C CA . GLU A 1 105 ? -6.483 5.255 -7.255 1.00 98.62 105 GLU A CA 1
ATOM 788 C C . GLU A 1 105 ? -7.022 3.895 -6.791 1.00 98.62 105 GLU A C 1
ATOM 790 O O . GLU A 1 105 ? -8.126 3.511 -7.170 1.00 98.62 105 GLU A O 1
ATOM 795 N N . ALA A 1 106 ? -6.299 3.198 -5.907 1.00 98.69 106 ALA A N 1
ATOM 796 C CA . ALA A 1 106 ? -6.772 1.941 -5.326 1.00 98.69 106 ALA A CA 1
ATOM 797 C C . ALA A 1 106 ? -8.038 2.133 -4.469 1.00 98.69 106 ALA A C 1
ATOM 799 O O . ALA A 1 106 ? -9.004 1.387 -4.621 1.00 98.69 106 ALA A O 1
ATOM 800 N N . LEU A 1 107 ? -8.079 3.157 -3.605 1.00 98.69 107 LEU A N 1
ATOM 801 C CA . LEU A 1 107 ? -9.272 3.465 -2.804 1.00 98.69 107 LEU A CA 1
ATOM 802 C C . LEU A 1 107 ? -10.473 3.840 -3.680 1.00 98.69 107 LEU A C 1
ATOM 804 O O . LEU A 1 107 ? -11.601 3.470 -3.365 1.00 98.69 107 LEU A O 1
ATOM 808 N N . GLU A 1 108 ? -10.249 4.577 -4.767 1.00 98.44 108 GLU A N 1
ATOM 809 C CA . GLU A 1 108 ? -11.296 4.939 -5.727 1.00 98.44 108 GLU A CA 1
ATOM 810 C C . GLU A 1 108 ? -11.824 3.720 -6.480 1.00 98.44 108 GLU A C 1
ATOM 812 O O . GLU A 1 108 ? -13.038 3.595 -6.640 1.00 98.44 108 GLU A O 1
ATOM 817 N N . LEU A 1 109 ? -10.940 2.794 -6.862 1.00 98.44 109 LEU A N 1
ATOM 818 C CA . LEU A 1 109 ? -11.334 1.529 -7.471 1.00 98.44 109 LEU A CA 1
ATOM 819 C C . LEU A 1 109 ? -12.175 0.673 -6.521 1.00 98.44 109 LEU A C 1
ATOM 821 O O . LEU A 1 109 ? -13.098 0.019 -6.989 1.00 98.44 109 LEU A O 1
ATOM 825 N N . LEU A 1 110 ? -11.857 0.655 -5.224 1.00 98.31 110 LEU A N 1
ATOM 826 C CA . LEU A 1 110 ? -12.468 -0.232 -4.225 1.00 98.31 110 LEU A CA 1
ATOM 827 C C . LEU A 1 110 ? -13.759 0.315 -3.601 1.00 98.31 110 LEU A C 1
ATOM 829 O O . LEU A 1 110 ? -14.570 -0.459 -3.091 1.00 98.31 110 LEU A O 1
ATOM 833 N N . ASN A 1 111 ? -13.966 1.632 -3.628 1.00 96.44 111 ASN A N 1
ATOM 834 C CA . ASN A 1 111 ? -15.074 2.281 -2.933 1.00 96.44 111 ASN A CA 1
ATOM 835 C C . ASN A 1 111 ? -16.444 1.719 -3.365 1.00 96.44 111 ASN A C 1
ATOM 837 O O . ASN A 1 111 ? -16.855 1.851 -4.518 1.00 96.44 111 ASN A O 1
ATOM 841 N N . GLY A 1 112 ? -17.159 1.101 -2.420 1.00 96.44 112 GLY A N 1
ATOM 842 C CA . GLY A 1 112 ? -18.473 0.494 -2.649 1.00 96.44 112 GLY A CA 1
ATOM 843 C C . GLY A 1 112 ? -18.451 -0.873 -3.345 1.00 96.44 112 GLY A C 1
ATOM 844 O O . GLY A 1 112 ? -19.511 -1.350 -3.749 1.00 96.44 112 GLY A O 1
ATOM 845 N N . ARG A 1 113 ? -17.277 -1.501 -3.503 1.00 97.31 113 ARG A N 1
ATOM 846 C CA . ARG A 1 113 ? -17.113 -2.806 -4.176 1.00 97.31 113 ARG A CA 1
ATOM 847 C C . ARG A 1 113 ? -16.579 -3.919 -3.278 1.00 97.31 113 ARG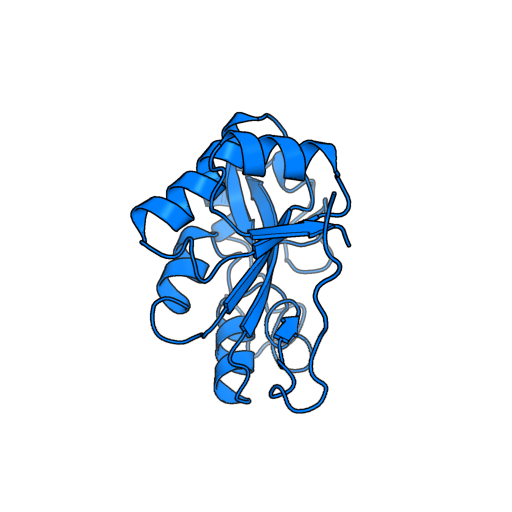 A C 1
ATOM 849 O O . ARG A 1 113 ? -16.669 -5.082 -3.662 1.00 97.31 113 ARG A O 1
ATOM 856 N N . VAL A 1 114 ? -16.038 -3.570 -2.117 1.00 96.81 114 VAL A N 1
ATOM 857 C CA . VAL A 1 114 ? -15.492 -4.502 -1.125 1.00 96.81 114 VAL A CA 1
ATOM 858 C C . VAL A 1 114 ? -16.140 -4.280 0.231 1.00 96.81 114 VAL A C 1
ATOM 860 O O . VAL A 1 114 ? -16.657 -3.199 0.506 1.00 96.81 114 VAL A O 1
ATOM 863 N N . ASP A 1 115 ? -16.100 -5.313 1.062 1.00 96.81 115 ASP A N 1
ATOM 864 C CA . ASP A 1 115 ? -16.470 -5.235 2.469 1.00 96.81 115 ASP A CA 1
ATOM 865 C C . ASP A 1 115 ? -15.299 -4.694 3.305 1.00 96.81 115 ASP A C 1
ATOM 867 O O . ASP A 1 115 ? -15.536 -3.948 4.255 1.00 96.81 115 ASP A O 1
ATOM 871 N N . HIS A 1 116 ? -14.048 -5.025 2.935 1.00 98.25 116 HIS A N 1
ATOM 872 C CA . HIS A 1 116 ? -12.861 -4.614 3.694 1.00 98.25 116 HIS A CA 1
ATOM 873 C C . HIS A 1 116 ? -11.607 -4.355 2.843 1.00 98.25 116 HIS A C 1
ATOM 875 O O . HIS A 1 116 ? -11.418 -4.916 1.763 1.00 98.25 116 HIS A O 1
ATOM 881 N N . ILE A 1 117 ? -10.719 -3.500 3.349 1.00 98.69 117 ILE A N 1
ATOM 882 C CA . ILE A 1 117 ? -9.440 -3.126 2.737 1.00 98.69 117 ILE A CA 1
ATOM 883 C C . ILE A 1 117 ? -8.331 -3.289 3.778 1.00 98.69 117 ILE A C 1
ATOM 885 O O . ILE A 1 117 ? -8.443 -2.798 4.908 1.00 98.69 117 ILE A O 1
ATOM 889 N N . TYR A 1 118 ? -7.233 -3.923 3.375 1.00 98.81 118 TYR A N 1
ATOM 890 C CA . TYR A 1 118 ? -6.066 -4.178 4.215 1.00 98.81 118 TYR A CA 1
ATOM 891 C C . TYR A 1 118 ? -4.798 -3.556 3.612 1.00 98.81 118 TYR A C 1
ATOM 893 O O . TYR A 1 118 ? -4.037 -4.249 2.944 1.00 98.81 118 TYR A O 1
ATOM 901 N N . PRO A 1 119 ? -4.536 -2.251 3.806 1.00 98.81 119 PRO A N 1
ATOM 902 C CA . PRO A 1 119 ? -3.277 -1.662 3.370 1.00 98.81 119 PRO A CA 1
ATOM 903 C C . PRO A 1 119 ? -2.149 -2.061 4.334 1.00 98.81 119 PRO A C 1
ATOM 905 O O . PRO A 1 119 ? -2.169 -1.657 5.505 1.00 98.81 119 PRO A O 1
ATOM 908 N N . GLU A 1 120 ? -1.158 -2.819 3.860 1.00 98.75 120 GLU A N 1
ATOM 909 C CA . GLU A 1 120 ? 0.054 -3.121 4.626 1.00 98.75 120 GLU A CA 1
ATOM 910 C C . GLU A 1 120 ? 1.032 -1.947 4.563 1.00 98.75 120 GLU A C 1
ATOM 912 O O . GLU A 1 120 ? 1.530 -1.578 3.508 1.00 98.75 120 GLU A O 1
ATOM 917 N N . ILE A 1 121 ? 1.379 -1.355 5.701 1.00 98.50 121 ILE A N 1
ATOM 918 C CA . ILE A 1 121 ? 2.407 -0.317 5.768 1.00 98.50 121 ILE A CA 1
ATOM 919 C C . ILE A 1 121 ? 3.770 -1.008 5.793 1.00 98.50 121 ILE A C 1
ATOM 921 O O . ILE A 1 121 ? 4.198 -1.486 6.848 1.00 98.50 121 ILE A O 1
ATOM 925 N N . LYS A 1 122 ? 4.474 -1.017 4.653 1.00 95.69 122 LYS A N 1
ATOM 926 C CA . LYS A 1 122 ? 5.834 -1.577 4.570 1.00 95.69 122 LYS A CA 1
ATOM 927 C C . LYS A 1 122 ? 6.822 -0.722 5.334 1.00 95.69 122 LYS A C 1
ATOM 929 O O . LYS A 1 122 ? 7.613 -1.221 6.128 1.00 95.69 122 LYS A O 1
ATOM 934 N N . ARG A 1 123 ? 6.793 0.582 5.055 1.00 87.06 123 ARG A N 1
ATOM 935 C CA . ARG A 1 123 ? 7.697 1.581 5.625 1.00 87.06 123 ARG A CA 1
ATOM 936 C C . ARG A 1 123 ? 7.003 2.929 5.663 1.00 87.06 123 ARG A C 1
ATOM 938 O O . ARG A 1 123 ? 6.182 3.238 4.810 1.00 87.06 123 ARG A O 1
ATOM 945 N N . SER A 1 124 ? 7.388 3.764 6.616 1.00 86.62 124 SER A N 1
ATOM 946 C CA . SER A 1 124 ? 7.062 5.190 6.616 1.00 86.62 124 SER A CA 1
ATOM 947 C C . SER A 1 124 ? 8.334 5.989 6.864 1.00 86.62 124 SER A C 1
ATOM 949 O O . SER A 1 124 ? 9.243 5.515 7.547 1.00 86.62 124 SER A O 1
ATOM 951 N N . ARG A 1 125 ? 8.439 7.190 6.288 1.00 87.38 125 ARG A N 1
ATOM 952 C CA . ARG A 1 125 ? 9.659 8.014 6.411 1.00 87.38 125 ARG A CA 1
ATOM 953 C C . ARG A 1 125 ? 9.521 9.038 7.530 1.00 87.38 125 ARG A C 1
ATOM 955 O O . ARG A 1 125 ? 10.507 9.501 8.095 1.00 87.38 125 ARG A O 1
ATOM 962 N N . LYS A 1 126 ? 8.278 9.417 7.825 1.00 93.00 126 LYS A N 1
ATOM 963 C CA . LYS A 1 126 ? 7.885 10.375 8.857 1.00 93.00 126 LYS A CA 1
ATOM 964 C C . LYS A 1 126 ? 6.451 10.105 9.290 1.00 93.00 126 LYS A C 1
ATOM 966 O O . LYS A 1 126 ? 5.644 9.620 8.504 1.00 93.00 126 LYS A O 1
ATOM 971 N N . THR A 1 127 ? 6.096 10.529 10.500 1.00 94.19 127 THR A N 1
ATOM 972 C CA . THR A 1 127 ? 4.728 10.414 11.035 1.00 94.19 127 THR A CA 1
ATOM 973 C C . THR A 1 127 ? 3.668 11.046 10.123 1.00 94.19 127 THR A C 1
ATOM 975 O O . THR A 1 127 ? 2.523 10.604 10.120 1.00 94.19 127 THR A O 1
ATOM 978 N N . GLU A 1 128 ? 4.026 12.065 9.336 1.00 95.69 128 GLU A N 1
ATOM 979 C CA . GLU A 1 128 ? 3.091 12.701 8.397 1.00 95.69 128 GLU A CA 1
ATOM 980 C C . GLU A 1 128 ? 2.634 11.759 7.276 1.00 95.69 128 GLU A C 1
ATOM 982 O O . GLU A 1 128 ? 1.472 11.812 6.889 1.00 95.69 128 GLU A O 1
ATOM 987 N N . ASP A 1 129 ? 3.496 10.846 6.820 1.00 96.12 129 ASP A N 1
ATOM 988 C CA . ASP A 1 129 ? 3.134 9.837 5.817 1.00 96.12 129 ASP A CA 1
ATOM 989 C C . ASP A 1 129 ? 1.974 8.954 6.349 1.00 96.12 129 ASP A C 1
ATOM 991 O O . ASP A 1 129 ? 1.002 8.670 5.645 1.00 96.12 129 ASP A O 1
ATOM 995 N N . LEU A 1 130 ? 2.014 8.612 7.644 1.00 97.94 130 LEU A N 1
ATOM 996 C CA . LEU A 1 130 ? 0.980 7.827 8.334 1.00 97.94 130 LEU A CA 1
ATOM 997 C C . LEU A 1 130 ? -0.313 8.626 8.569 1.00 97.94 130 LEU A C 1
ATOM 999 O O . LEU A 1 130 ? -1.417 8.107 8.412 1.00 97.94 130 LEU A O 1
ATOM 1003 N N . ARG A 1 131 ? -0.204 9.916 8.908 1.00 97.56 131 ARG A N 1
ATOM 1004 C CA . ARG A 1 131 ? -1.380 10.800 9.009 1.00 97.56 131 ARG A CA 1
ATOM 1005 C C . ARG A 1 131 ? -2.064 10.966 7.653 1.00 97.56 131 ARG A C 1
ATOM 1007 O O . ARG A 1 131 ? -3.293 11.023 7.598 1.00 97.56 131 ARG A O 1
ATOM 1014 N N . GLN A 1 132 ? -1.286 11.021 6.574 1.00 97.81 132 GLN A N 1
ATOM 1015 C CA . GLN A 1 132 ? -1.791 11.169 5.217 1.00 97.81 132 GLN A CA 1
ATOM 1016 C C . GLN A 1 132 ? -2.624 9.959 4.776 1.00 97.81 132 GLN A C 1
ATOM 1018 O O . GLN A 1 132 ? -3.735 10.161 4.291 1.00 97.81 132 GLN A O 1
ATOM 1023 N N . ILE A 1 133 ? -2.153 8.722 4.972 1.00 98.50 133 ILE A N 1
ATOM 1024 C CA . ILE A 1 133 ? -2.932 7.522 4.599 1.00 98.50 133 ILE A CA 1
ATOM 1025 C C . ILE A 1 133 ? -4.245 7.431 5.389 1.00 98.50 133 ILE A C 1
ATOM 1027 O O . ILE A 1 133 ? -5.297 7.173 4.804 1.00 98.50 133 ILE A O 1
ATOM 1031 N N . VAL A 1 134 ? -4.225 7.759 6.686 1.00 98.62 134 VAL A N 1
ATOM 1032 C CA . VAL A 1 134 ? -5.434 7.806 7.525 1.00 98.62 134 VAL A CA 1
ATOM 1033 C C . VAL A 1 134 ? -6.405 8.873 7.025 1.00 98.62 134 VAL A C 1
ATOM 1035 O O . VAL A 1 134 ? -7.607 8.628 6.921 1.00 98.62 134 VAL A O 1
ATOM 1038 N N . ARG A 1 135 ? -5.897 10.056 6.661 1.00 98.50 135 ARG A N 1
ATOM 1039 C CA . ARG A 1 135 ? -6.713 11.130 6.087 1.00 98.50 135 ARG A CA 1
ATOM 1040 C C . ARG A 1 135 ? -7.344 10.723 4.756 1.00 98.50 135 ARG A C 1
ATOM 1042 O O . ARG A 1 135 ? -8.523 10.989 4.564 1.00 98.50 135 ARG A O 1
ATOM 1049 N N . LEU A 1 136 ? -6.604 10.065 3.862 1.00 98.56 136 LEU A N 1
ATOM 1050 C CA . LEU A 1 136 ? -7.123 9.634 2.557 1.00 98.56 136 LEU A CA 1
ATOM 1051 C C . LEU A 1 136 ? -8.302 8.661 2.688 1.00 98.56 136 LEU A C 1
ATOM 1053 O O . LEU A 1 136 ? -9.265 8.779 1.927 1.00 98.56 136 LEU A O 1
ATOM 1057 N N . VAL A 1 137 ? -8.235 7.753 3.664 1.00 98.50 137 VAL A N 1
ATOM 1058 C CA . VAL A 1 137 ? -9.315 6.816 4.010 1.00 98.50 137 VAL A CA 1
ATOM 1059 C C . VAL A 1 137 ? -10.490 7.551 4.665 1.00 98.50 137 VAL A C 1
ATOM 1061 O O . VAL A 1 137 ? -11.644 7.342 4.282 1.00 98.50 137 VAL A O 1
ATOM 1064 N N . ARG A 1 138 ? -10.220 8.464 5.609 1.00 98.00 138 ARG A N 1
ATOM 1065 C CA . ARG A 1 138 ? -11.246 9.280 6.284 1.00 98.00 138 ARG A CA 1
ATOM 1066 C C . ARG A 1 138 ? -12.029 10.158 5.315 1.00 98.00 138 ARG A C 1
ATOM 1068 O O . ARG A 1 138 ? -13.257 10.132 5.340 1.00 98.00 138 ARG A O 1
ATOM 1075 N N . ASP A 1 139 ? -11.339 10.900 4.455 1.00 97.50 139 ASP A N 1
ATOM 1076 C CA . ASP A 1 139 ? -11.950 11.835 3.503 1.00 97.50 139 ASP A CA 1
ATOM 1077 C C . ASP A 1 139 ? -12.856 11.095 2.494 1.00 97.50 139 ASP A C 1
ATOM 1079 O O . ASP A 1 139 ? -13.814 11.669 1.976 1.00 97.50 139 ASP A O 1
ATOM 1083 N N . ARG A 1 140 ? -12.611 9.793 2.278 1.00 97.19 140 ARG A N 1
ATOM 1084 C CA . ARG A 1 140 ? -13.430 8.890 1.450 1.00 97.19 140 ARG A CA 1
ATOM 1085 C C . ARG A 1 140 ? -14.494 8.108 2.225 1.00 97.19 140 ARG A C 1
ATOM 1087 O O . ARG A 1 140 ? -15.244 7.362 1.609 1.00 97.19 140 ARG A O 1
ATOM 1094 N N . LYS A 1 141 ? -14.606 8.305 3.545 1.00 97.44 141 LYS A N 1
ATOM 1095 C CA . LYS A 1 141 ? -15.534 7.589 4.443 1.00 97.44 141 LYS A CA 1
ATOM 1096 C C . LYS A 1 141 ? -15.316 6.068 4.473 1.00 97.44 141 LYS A C 1
ATOM 1098 O O . LYS A 1 141 ? -16.269 5.312 4.618 1.00 97.44 141 LYS A O 1
ATOM 1103 N N . LEU A 1 142 ? -14.060 5.634 4.373 1.00 97.88 142 LEU A N 1
ATOM 1104 C CA . LEU A 1 142 ? -13.675 4.217 4.336 1.00 97.88 142 LEU A CA 1
ATOM 1105 C C . LEU A 1 142 ? -13.086 3.705 5.665 1.00 97.88 142 LEU A C 1
ATOM 1107 O O . LEU A 1 142 ? -12.592 2.584 5.711 1.00 97.88 142 LEU A O 1
ATOM 1111 N N . LEU A 1 143 ? -13.121 4.495 6.751 1.00 97.31 143 LEU A N 1
ATOM 1112 C CA . LEU A 1 143 ? -12.473 4.138 8.029 1.00 97.31 143 LEU A CA 1
ATOM 1113 C C . LEU A 1 143 ? -12.978 2.817 8.616 1.00 97.31 143 LEU A C 1
ATOM 1115 O O . LEU A 1 143 ? -12.171 2.021 9.079 1.00 97.31 143 LEU A O 1
ATOM 1119 N N . GLU A 1 144 ? -14.291 2.585 8.581 1.00 96.31 144 GLU A N 1
ATOM 1120 C CA . GLU A 1 144 ? -14.906 1.363 9.124 1.00 96.31 144 GLU A CA 1
ATOM 1121 C C . GLU A 1 144 ? -14.563 0.112 8.300 1.00 96.31 144 GLU A C 1
ATOM 1123 O O . GLU A 1 144 ? -14.543 -0.987 8.839 1.00 96.31 144 GLU A O 1
ATOM 1128 N N . GLN A 1 145 ? -14.249 0.294 7.014 1.00 96.94 145 GLN A N 1
ATOM 1129 C CA . GLN A 1 145 ? -13.922 -0.766 6.052 1.00 96.94 145 GLN A CA 1
ATOM 1130 C C . GLN A 1 145 ? -12.406 -0.943 5.884 1.00 96.94 145 GLN A C 1
ATOM 1132 O O . GLN A 1 145 ? -11.959 -1.583 4.939 1.00 96.94 145 GLN A O 1
ATOM 1137 N N . THR A 1 146 ? -11.589 -0.307 6.730 1.00 98.62 146 THR A N 1
ATOM 1138 C CA . THR A 1 146 ? -10.132 -0.309 6.572 1.00 98.62 146 THR A CA 1
ATOM 1139 C C . THR A 1 146 ? -9.440 -0.754 7.848 1.00 98.62 146 THR A C 1
ATOM 1141 O O . THR A 1 146 ? -9.634 -0.174 8.919 1.00 98.62 146 THR A O 1
ATOM 1144 N N . THR A 1 147 ? -8.542 -1.727 7.706 1.00 98.75 147 THR A N 1
ATOM 1145 C CA . THR A 1 147 ? -7.575 -2.099 8.741 1.00 98.75 147 THR A CA 1
ATOM 1146 C C . THR A 1 147 ? -6.171 -1.913 8.192 1.00 98.75 147 THR A C 1
ATOM 1148 O O . THR A 1 147 ? -5.746 -2.660 7.318 1.00 98.75 147 THR A O 1
ATOM 1151 N N . PHE A 1 148 ? -5.429 -0.942 8.724 1.00 98.81 148 PHE A N 1
ATOM 1152 C CA . PHE A 1 148 ? -4.004 -0.826 8.414 1.00 98.81 148 PHE A CA 1
ATOM 1153 C C . PHE A 1 148 ? -3.238 -1.950 9.104 1.00 98.81 148 PHE A C 1
ATOM 1155 O O . PHE A 1 148 ? -3.359 -2.122 10.318 1.00 98.81 148 PHE A O 1
ATOM 1162 N N . ILE A 1 149 ? -2.435 -2.694 8.352 1.00 98.75 149 ILE A N 1
ATOM 1163 C CA . ILE A 1 149 ? -1.609 -3.776 8.898 1.00 98.75 149 ILE A CA 1
ATOM 1164 C C . ILE A 1 149 ? -0.127 -3.439 8.771 1.00 98.75 149 ILE A C 1
ATOM 1166 O O . ILE A 1 149 ? 0.262 -2.674 7.894 1.00 98.75 149 ILE A O 1
ATOM 1170 N N . SER A 1 150 ? 0.711 -3.920 9.686 1.00 98.50 150 SER A N 1
ATOM 1171 C CA . SER A 1 150 ? 2.163 -3.724 9.607 1.00 98.50 150 SER A CA 1
ATOM 1172 C C . SER A 1 150 ? 2.900 -4.626 10.591 1.00 98.50 150 SER A C 1
ATOM 1174 O O . SER A 1 150 ? 2.399 -4.901 11.683 1.00 98.50 150 SER A O 1
ATOM 1176 N N . ILE A 1 151 ? 4.133 -4.990 10.237 1.00 96.94 151 ILE A N 1
ATOM 1177 C CA . ILE A 1 151 ? 5.109 -5.594 11.155 1.00 96.94 151 ILE A CA 1
ATOM 1178 C C . ILE A 1 151 ? 5.769 -4.550 12.079 1.00 96.94 151 ILE A C 1
ATOM 1180 O O . ILE A 1 151 ? 6.448 -4.905 13.044 1.00 96.94 151 ILE A O 1
ATOM 1184 N N . ASP A 1 152 ? 5.622 -3.252 11.781 1.00 96.62 152 ASP A N 1
ATOM 1185 C CA . ASP A 1 152 ? 6.152 -2.155 12.593 1.00 96.62 152 ASP A CA 1
ATOM 1186 C C . ASP A 1 152 ? 5.078 -1.652 13.563 1.00 96.62 152 ASP A C 1
ATOM 1188 O O . ASP A 1 152 ? 4.197 -0.860 13.217 1.00 96.62 152 ASP A O 1
ATOM 1192 N N . TRP A 1 153 ? 5.182 -2.082 14.822 1.00 96.62 153 TRP A N 1
ATOM 1193 C CA . TRP A 1 153 ? 4.280 -1.642 15.887 1.00 96.62 153 TRP A CA 1
ATOM 1194 C C . TRP A 1 153 ? 4.256 -0.113 16.053 1.00 96.62 153 TRP A C 1
ATOM 1196 O O . TRP A 1 153 ? 3.201 0.470 16.302 1.00 96.62 153 TRP A O 1
ATOM 1206 N N . THR A 1 154 ? 5.392 0.557 15.845 1.00 96.31 154 THR A N 1
ATOM 1207 C CA . THR A 1 154 ? 5.501 2.017 15.975 1.00 96.31 154 THR A CA 1
ATOM 1208 C C . THR A 1 154 ? 4.682 2.722 14.895 1.00 96.31 154 THR A C 1
ATOM 1210 O O . THR A 1 154 ? 4.072 3.766 15.146 1.00 96.31 154 THR A O 1
ATOM 1213 N N . ALA A 1 155 ? 4.630 2.165 13.682 1.00 97.31 155 ALA A N 1
ATOM 1214 C CA . ALA A 1 155 ? 3.769 2.681 12.623 1.00 97.31 155 ALA A CA 1
ATOM 1215 C C . ALA A 1 155 ? 2.285 2.545 13.006 1.00 97.31 155 ALA A C 1
ATOM 1217 O O . ALA A 1 155 ? 1.522 3.506 12.872 1.00 97.31 155 ALA A O 1
ATOM 1218 N N . LEU A 1 156 ? 1.887 1.396 13.562 1.00 98.19 156 LEU A N 1
ATOM 1219 C CA . LEU A 1 156 ? 0.511 1.153 14.006 1.00 98.19 156 LEU A CA 1
ATOM 1220 C C . LEU A 1 156 ? 0.086 2.082 15.157 1.00 98.19 156 LEU A C 1
ATOM 1222 O O . LEU A 1 156 ? -1.037 2.590 15.155 1.00 98.19 156 LEU A O 1
ATOM 1226 N N . GLU A 1 157 ? 0.975 2.369 16.111 1.00 97.38 157 GLU A N 1
ATOM 1227 C CA . GLU A 1 157 ? 0.712 3.334 17.189 1.00 97.38 157 GLU A CA 1
ATOM 1228 C C . GLU A 1 157 ? 0.473 4.750 16.652 1.00 97.38 157 GLU A C 1
ATOM 1230 O O . GLU A 1 157 ? -0.437 5.456 17.103 1.00 97.38 157 GLU A O 1
ATOM 1235 N N . HIS A 1 158 ? 1.245 5.169 15.649 1.00 97.88 158 HIS A N 1
ATOM 1236 C CA . HIS A 1 158 ? 1.042 6.458 14.995 1.00 97.88 158 HIS A CA 1
ATOM 1237 C C . HIS A 1 158 ? -0.266 6.514 14.198 1.00 97.88 158 HIS A C 1
ATOM 1239 O O . HIS A 1 158 ? -0.949 7.540 14.250 1.00 97.88 158 HIS A O 1
ATOM 1245 N N . VAL A 1 159 ? -0.652 5.430 13.515 1.00 98.25 159 VAL A N 1
ATOM 1246 C CA . VAL A 1 159 ? -1.964 5.316 12.852 1.00 98.25 159 VAL A CA 1
ATOM 1247 C C . VAL A 1 159 ? -3.089 5.452 13.878 1.00 98.25 159 VAL A C 1
ATOM 1249 O O . VAL A 1 159 ? -3.968 6.297 13.710 1.00 98.25 159 VAL A O 1
ATOM 1252 N N . ARG A 1 160 ? -3.014 4.715 14.995 1.00 97.25 160 ARG A N 1
ATOM 1253 C CA . ARG A 1 160 ? -3.994 4.794 16.092 1.00 97.25 160 ARG A CA 1
ATOM 1254 C C . ARG A 1 160 ? -4.062 6.186 16.723 1.00 97.25 160 ARG A C 1
ATOM 1256 O O . ARG A 1 160 ? -5.129 6.626 17.140 1.00 97.25 160 ARG A O 1
ATOM 1263 N N . THR A 1 161 ? -2.932 6.884 16.802 1.00 97.56 161 THR A N 1
ATOM 1264 C CA . THR A 1 161 ? -2.874 8.266 17.300 1.00 97.56 161 THR A CA 1
ATOM 1265 C C . THR A 1 161 ? -3.516 9.252 16.317 1.00 97.56 161 THR A C 1
ATOM 1267 O O . THR A 1 161 ? -4.114 10.241 16.739 1.00 97.56 161 THR A O 1
ATOM 1270 N N . ALA A 1 162 ? -3.398 9.006 15.009 1.00 97.31 162 ALA A N 1
ATOM 1271 C CA . ALA A 1 162 ? -3.999 9.839 13.968 1.00 97.31 162 ALA A CA 1
ATOM 1272 C C . ALA A 1 162 ? -5.525 9.657 13.861 1.00 97.31 162 ALA A C 1
ATOM 1274 O O . ALA A 1 162 ? -6.237 10.620 13.550 1.00 97.31 162 ALA A O 1
ATOM 1275 N N . ASP A 1 163 ? -6.022 8.446 14.116 1.00 97.75 163 ASP A N 1
ATOM 1276 C CA . ASP A 1 163 ? -7.441 8.140 14.289 1.00 97.75 163 ASP A CA 1
ATOM 1277 C C . ASP A 1 163 ? -7.618 6.934 15.220 1.00 97.75 163 ASP A C 1
ATOM 1279 O O . ASP A 1 163 ? -7.162 5.830 14.924 1.00 97.75 163 ASP A O 1
ATOM 1283 N N . SER A 1 164 ? -8.303 7.122 16.347 1.00 96.56 164 SER A N 1
ATOM 1284 C CA . SER A 1 164 ? -8.510 6.041 17.309 1.00 96.56 164 SER A CA 1
ATOM 1285 C C . SER A 1 164 ? -9.580 5.033 16.884 1.00 96.56 164 SER A C 1
ATOM 1287 O O . SER A 1 164 ? -9.691 3.996 17.537 1.00 96.56 164 SER A O 1
ATOM 1289 N N . THR A 1 165 ? -10.337 5.299 15.816 1.00 96.44 165 THR A N 1
ATOM 1290 C CA . THR A 1 165 ? -11.448 4.463 15.331 1.00 96.44 165 THR A CA 1
ATOM 1291 C C . THR A 1 165 ? -11.062 3.530 14.186 1.00 96.44 165 THR A C 1
ATOM 1293 O O . THR A 1 165 ? -11.701 2.495 14.027 1.00 96.44 165 THR A O 1
ATOM 1296 N N . VAL A 1 166 ? -9.998 3.834 13.432 1.00 97.38 166 VAL A N 1
ATOM 1297 C CA . VAL A 1 166 ? -9.549 2.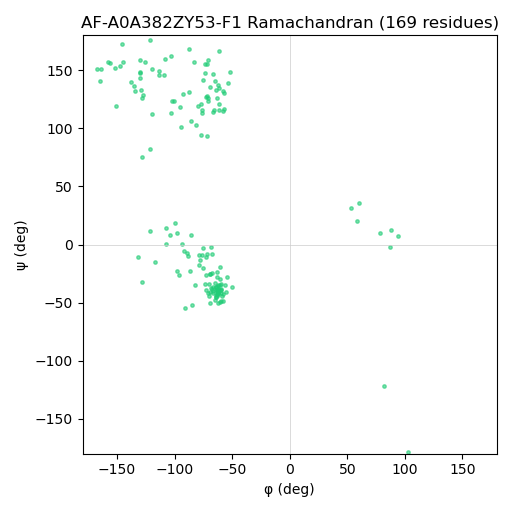979 12.319 1.00 97.38 166 VAL A CA 1
ATOM 1298 C C . VAL A 1 166 ? -9.028 1.626 12.818 1.00 97.38 166 VAL A C 1
ATOM 1300 O O . VAL A 1 166 ? -8.451 1.528 13.909 1.00 97.38 166 VAL A O 1
ATOM 1303 N N . GLY A 1 167 ? -9.219 0.565 12.035 1.00 97.94 167 GLY A N 1
ATOM 1304 C CA . GLY A 1 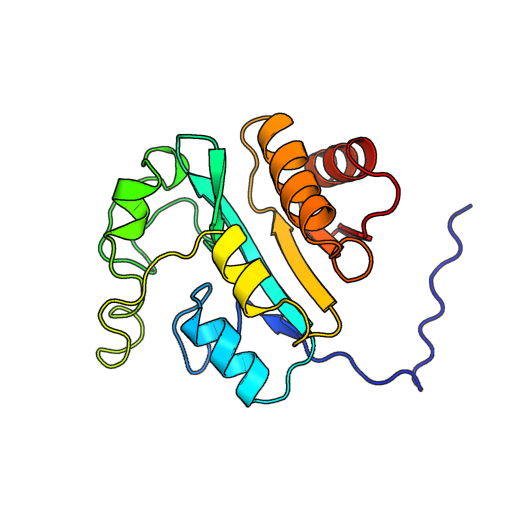167 ? -8.633 -0.740 12.327 1.00 97.94 167 GLY A CA 1
ATOM 1305 C C . GLY A 1 167 ? -7.104 -0.695 12.255 1.00 97.94 167 GLY A C 1
ATOM 1306 O O . GLY A 1 167 ? -6.540 -0.054 11.367 1.00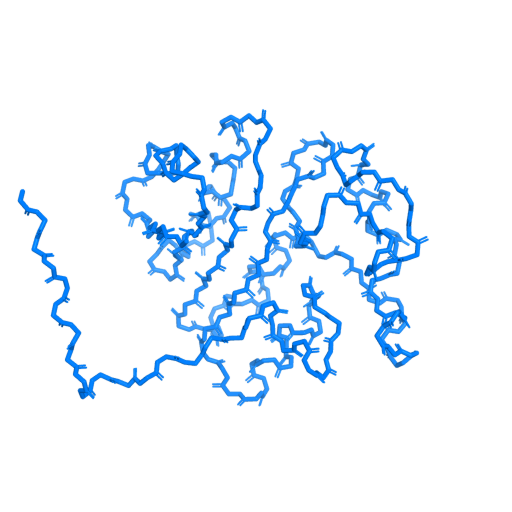 97.94 167 GLY A O 1
ATOM 1307 N N . ILE A 1 168 ? -6.431 -1.392 13.178 1.00 98.50 168 ILE A N 1
ATOM 1308 C CA . ILE A 1 168 ? -4.996 -1.698 13.065 1.00 98.50 168 ILE A CA 1
ATOM 1309 C C . ILE A 1 168 ? -4.778 -3.193 13.310 1.00 98.50 168 ILE A C 1
ATOM 1311 O O . ILE A 1 168 ? -5.442 -3.760 14.182 1.00 98.50 168 ILE A O 1
ATOM 1315 N N . GLY A 1 169 ? -3.844 -3.807 12.591 1.00 98.00 169 GLY A N 1
ATOM 1316 C CA . GLY A 1 169 ? -3.447 -5.203 12.775 1.00 98.00 169 GLY A CA 1
ATOM 1317 C C . GLY A 1 169 ? -1.930 -5.357 12.788 1.00 98.00 169 GLY A C 1
ATOM 1318 O O . GLY A 1 169 ? -1.240 -4.811 11.934 1.00 98.00 169 GLY A O 1
ATOM 1319 N N . TYR A 1 170 ? -1.412 -6.090 13.769 1.00 97.56 170 TYR A N 1
ATOM 1320 C CA . TYR A 1 170 ? -0.008 -6.493 13.800 1.00 97.56 170 TYR A CA 1
ATOM 1321 C C . TYR A 1 170 ? 0.124 -7.861 13.135 1.00 97.56 170 TYR A C 1
ATOM 1323 O O . TYR A 1 170 ? -0.640 -8.767 13.481 1.00 97.56 170 TYR A O 1
ATOM 1331 N N . ILE A 1 171 ? 1.054 -7.983 12.190 1.00 94.44 171 ILE A N 1
ATOM 1332 C CA . ILE A 1 171 ? 1.300 -9.194 11.393 1.00 94.44 171 ILE A CA 1
ATOM 1333 C C . ILE A 1 171 ? 2.753 -9.649 11.502 1.00 94.44 171 ILE A C 1
ATOM 1335 O O . ILE A 1 171 ? 3.601 -8.819 11.899 1.00 94.44 171 ILE A O 1
#

Secondary structure (DSSP, 8-state):
--------TTSPPP-EETTS-TTTS-TTSHHHHHHHHHTT-SEEEEEEEE-TT--EEE--SSBSTTTSS--SBGGGS-HHHHTTS-SSTTT-GGGTT----BHHHHHHHHTTT-SEEEEEE---SSHHHHHHHHHHHHHTT-GGGBEEEES-HHHHHHHHHH-SSSEEEE-

InterPro domains:
  IPR017946 PLC-like phosphodiesterase, TIM beta/alpha-barrel domain superfamily [G3DSA:3.20.20.190] (13-171)
  IPR017946 PLC-like phosphodiesterase, TIM beta/alpha-barrel domain superfamily [SSF51695] (13-170)
  IPR030395 Glycerophosphodiester phosphodiesterase domain [PF03009] (18-164)
  IPR030395 Glycerophosphodiester phosphodiesterase domain [PS51704] (13-171)

Nearest PDB structures (foldseek):
  2pz0-assembly1_A  TM=9.630E-01  e=9.997E-17  Caldanaerobacter subterraneus subsp. tengcongensis MB4
  1zcc-assembly1_D  TM=9.715E-01  e=1.669E-16  Agrobacterium fabrum str. C58
  1zcc-assembly1_C  TM=9.705E-01  e=7.325E-15  Agrobacterium fabrum str. C58
  3qvq-assembly1_D  TM=9.387E-01  e=1.014E-13  Oleispira antarctica
  2otd-assembly4_D  TM=8.849E-01  e=7.395E-13  Shigella flexneri

Radius of gyration: 15.93 Å; Cα contacts (8 Å, |Δi|>4): 352; chains: 1; bounding box: 37×34×52 Å

Mean predicted aligned error: 4.13 Å

Sequence (171 aa):
MIQPLKADLSDPIEVIGHRGYPAIAPENTLASIEAALTAGARAVEFDLQFALCGTPILFHDDLLERTTNGVGPVDGMTLQQLQVLDAGTWFSSEFAGERIPSFTEALELLNGRVDHIYPEIKRSRKTEDLRQIVRLVRDRKLLEQTTFISIDWTALEHVRTADSTVGIGYI

Solvent-accessible surface area (backbone atoms only — not comparable to full-atom values): 9226 Å² total; per-residue (Å²): 133,86,76,78,82,79,81,57,90,82,55,80,84,84,49,62,14,62,27,11,28,53,90,82,29,34,57,30,22,65,66,2,40,52,48,17,47,74,74,65,31,40,25,39,26,35,31,30,30,42,24,51,86,49,55,49,25,32,39,78,65,67,49,33,56,84,57,31,79,44,80,53,49,46,56,78,30,47,59,74,62,48,50,69,33,34,32,10,46,80,72,36,74,89,38,55,71,36,37,49,32,41,46,66,57,54,50,63,72,40,63,91,69,47,70,37,37,34,47,30,49,73,61,74,93,46,74,63,47,46,44,47,57,55,45,59,35,49,80,68,73,37,38,91,35,30,32,43,28,26,74,46,65,70,58,50,52,50,39,40,71,66,37,80,78,45,42,71,43,83,101

Organism: NCBI:txid408172